Protein AF-A0A8S3C8U1-F1 (afdb_monomer)

pLDDT: mean 75.17, std 19.4, range [38.12, 98.06]

Solvent-accessible surface area (backbone atoms only — not comparable to full-atom values): 5075 Å² total; per-residue (Å²): 123,86,63,95,82,70,69,94,56,64,94,36,66,90,75,65,60,80,87,58,76,70,83,72,47,46,76,30,100,79,48,46,32,42,61,39,95,90,38,82,86,43,79,40,70,77,53,94,80,60,94,89,60,82,64,19,27,48,63,77,76,73,59,75,60,69,76,78,72,68,81,91,126

Radius of gyration: 14.13 Å; Cα contacts (8 Å, |Δi|>4): 66; chains: 1; bounding box: 32×42×30 Å

Structure (mmCIF, N/CA/C/O backbone):
data_AF-A0A8S3C8U1-F1
#
_entry.id   AF-A0A8S3C8U1-F1
#
loop_
_atom_site.group_PDB
_atom_site.id
_atom_site.type_symbol
_atom_site.label_atom_id
_atom_site.label_alt_id
_atom_site.label_comp_id
_atom_site.label_asym_id
_atom_site.label_entity_id
_atom_site.label_seq_id
_atom_site.pdbx_PDB_ins_code
_atom_site.Cartn_x
_atom_site.Cartn_y
_atom_site.Cartn_z
_atom_site.occupancy
_atom_site.B_iso_or_equiv
_atom_site.auth_seq_id
_atom_site.auth_comp_id
_atom_site.auth_asym_id
_atom_site.auth_atom_id
_atom_site.pdbx_PDB_model_num
ATOM 1 N N . MET A 1 1 ? 19.377 -11.476 -9.974 1.00 44.59 1 MET A N 1
ATOM 2 C CA . MET A 1 1 ? 20.522 -10.529 -9.953 1.00 44.59 1 MET A CA 1
ATOM 3 C C . MET A 1 1 ? 19.822 -9.280 -10.402 1.00 44.59 1 MET A C 1
ATOM 5 O O . MET A 1 1 ? 19.344 -9.354 -11.517 1.00 44.59 1 MET A O 1
ATOM 9 N N . LEU A 1 2 ? 19.599 -8.297 -9.517 1.00 44.19 2 LEU A N 1
ATOM 10 C CA . LEU A 1 2 ? 18.600 -7.241 -9.750 1.00 44.19 2 LEU A CA 1
ATOM 11 C C . LEU A 1 2 ? 18.713 -6.721 -11.188 1.00 44.19 2 LEU A C 1
ATOM 13 O O . LEU A 1 2 ? 19.782 -6.234 -11.551 1.00 44.19 2 LEU A O 1
ATOM 17 N N . ASP A 1 3 ? 17.664 -6.911 -11.993 1.00 50.62 3 ASP A N 1
ATOM 18 C CA . ASP A 1 3 ? 17.614 -6.379 -13.354 1.00 50.62 3 ASP A CA 1
ATOM 19 C C . ASP A 1 3 ? 17.794 -4.861 -13.256 1.00 50.62 3 ASP A C 1
ATOM 21 O O . ASP A 1 3 ? 17.044 -4.184 -12.548 1.00 50.62 3 ASP A O 1
ATOM 25 N N . ASP A 1 4 ? 18.798 -4.328 -13.954 1.00 53.22 4 ASP A N 1
ATOM 26 C CA . ASP A 1 4 ? 19.181 -2.910 -13.881 1.00 53.22 4 ASP A CA 1
ATOM 27 C C . ASP A 1 4 ? 18.063 -1.957 -14.374 1.00 53.22 4 ASP A C 1
ATOM 29 O O . ASP A 1 4 ? 18.162 -0.740 -14.202 1.00 53.22 4 ASP A O 1
ATOM 33 N N . ASP A 1 5 ? 16.979 -2.506 -14.938 1.00 53.31 5 ASP A N 1
ATOM 34 C CA . ASP A 1 5 ? 15.927 -1.778 -15.646 1.00 53.31 5 ASP A CA 1
ATOM 35 C C . ASP A 1 5 ? 14.536 -1.831 -14.984 1.00 53.31 5 ASP A C 1
ATOM 37 O O . ASP A 1 5 ? 13.633 -1.135 -15.459 1.00 53.31 5 ASP A O 1
ATOM 41 N N . LEU A 1 6 ? 14.326 -2.583 -13.890 1.00 55.03 6 LEU A N 1
ATOM 42 C CA . LEU A 1 6 ? 13.038 -2.567 -13.178 1.00 55.03 6 LEU A CA 1
ATOM 43 C C . LEU A 1 6 ? 13.167 -2.317 -11.679 1.00 55.03 6 LEU A C 1
ATOM 45 O O . LEU A 1 6 ? 12.892 -3.150 -10.821 1.00 55.03 6 LEU A O 1
ATOM 49 N N . PHE A 1 7 ? 13.526 -1.085 -11.354 1.00 52.97 7 PHE A N 1
ATOM 50 C CA . PHE A 1 7 ? 13.260 -0.568 -10.027 1.00 52.97 7 PHE A CA 1
ATOM 51 C C . PHE A 1 7 ? 11.848 0.016 -10.022 1.00 52.97 7 PHE A C 1
ATOM 53 O O . PHE A 1 7 ? 11.585 1.000 -10.713 1.00 52.97 7 PHE A O 1
ATOM 60 N N . HIS A 1 8 ? 10.963 -0.508 -9.168 1.00 56.00 8 HIS A N 1
ATOM 61 C CA . HIS A 1 8 ? 9.722 0.172 -8.770 1.00 56.00 8 HIS A CA 1
ATOM 62 C C . HIS A 1 8 ? 10.040 1.384 -7.864 1.00 56.00 8 HIS A C 1
ATOM 64 O O . HIS A 1 8 ? 9.369 1.663 -6.875 1.00 56.00 8 HIS A O 1
ATOM 70 N N . VAL A 1 9 ? 11.130 2.099 -8.159 1.00 54.28 9 VAL A N 1
ATOM 71 C CA . VAL A 1 9 ? 11.369 3.421 -7.601 1.00 54.28 9 VAL A CA 1
ATOM 72 C C . VAL A 1 9 ? 10.423 4.382 -8.306 1.00 54.28 9 VAL A C 1
ATOM 74 O O . VAL A 1 9 ? 10.241 4.287 -9.524 1.00 54.28 9 VAL A O 1
ATOM 77 N N . PRO A 1 10 ? 9.828 5.337 -7.576 1.00 54.34 10 PRO A N 1
ATOM 78 C CA . PRO A 1 10 ? 9.054 6.392 -8.202 1.00 54.34 10 PRO A CA 1
ATOM 79 C C . PRO A 1 10 ? 9.875 7.008 -9.341 1.00 54.34 10 PRO A C 1
ATOM 81 O O . PRO A 1 10 ? 11.016 7.429 -9.127 1.00 54.34 10 PRO A O 1
ATOM 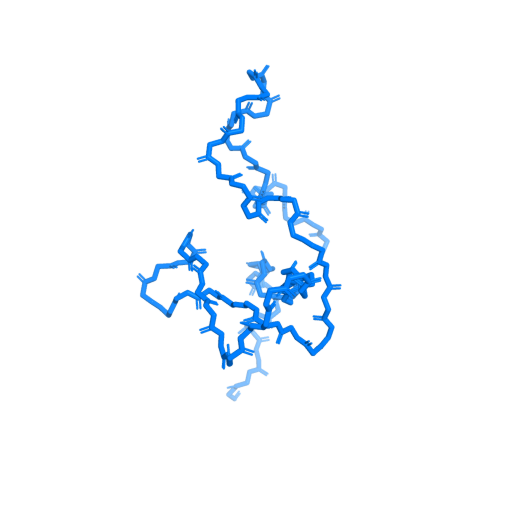84 N N . ARG A 1 11 ? 9.303 7.085 -10.554 1.00 54.09 11 ARG A N 1
ATOM 85 C CA . ARG A 1 11 ? 9.947 7.676 -11.754 1.00 54.09 11 ARG A CA 1
ATOM 86 C C . ARG A 1 11 ? 10.496 9.093 -11.519 1.00 54.09 11 ARG A C 1
ATOM 88 O O . ARG A 1 11 ? 11.344 9.571 -12.265 1.00 54.09 11 ARG A O 1
ATOM 95 N N . ASN A 1 12 ? 10.055 9.718 -10.436 1.00 57.94 12 ASN A N 1
ATOM 96 C CA . ASN A 1 12 ? 10.417 11.037 -9.958 1.00 57.94 12 ASN A CA 1
ATOM 97 C C . ASN A 1 12 ? 11.561 11.035 -8.925 1.00 57.94 12 ASN A C 1
ATOM 99 O O . ASN A 1 12 ? 11.700 12.003 -8.187 1.00 57.94 12 ASN A O 1
ATOM 103 N N . TYR A 1 13 ? 12.404 9.999 -8.832 1.00 57.75 13 TYR A N 1
ATOM 104 C CA . TYR A 1 13 ? 13.476 9.934 -7.817 1.00 57.75 13 TYR A CA 1
ATOM 105 C C . TYR A 1 13 ? 14.423 11.154 -7.821 1.00 57.75 13 TYR A C 1
ATOM 107 O O . TYR A 1 13 ? 14.974 11.512 -6.782 1.00 57.75 13 TYR A O 1
ATOM 115 N N . VAL A 1 14 ? 14.578 11.824 -8.971 1.00 66.62 14 VAL A N 1
ATOM 116 C CA . VAL A 1 14 ? 15.352 13.071 -9.111 1.00 66.62 14 VAL A CA 1
ATOM 117 C C . VAL A 1 14 ? 14.633 14.269 -8.483 1.00 66.62 14 VAL A C 1
ATOM 119 O O . VAL A 1 14 ? 15.280 15.115 -7.871 1.00 66.62 14 VAL A O 1
ATOM 122 N N . THR A 1 15 ? 13.309 14.355 -8.626 1.00 76.12 15 THR A N 1
ATOM 123 C CA . THR A 1 15 ? 12.498 15.448 -8.062 1.00 76.12 15 THR A CA 1
ATOM 124 C C . THR A 1 15 ? 12.015 15.146 -6.643 1.00 76.12 15 THR A C 1
ATOM 126 O O . THR A 1 15 ? 11.568 16.057 -5.954 1.00 76.12 15 THR A O 1
ATOM 129 N N . GLN A 1 16 ? 12.130 13.889 -6.197 1.00 68.50 16 GLN A N 1
ATOM 130 C CA . GLN A 1 16 ? 11.584 13.362 -4.940 1.00 68.50 16 GLN A CA 1
ATOM 131 C C . GLN A 1 16 ? 10.082 13.631 -4.771 1.00 68.50 16 GLN A C 1
ATOM 133 O O . GLN A 1 16 ? 9.561 13.647 -3.657 1.00 68.50 16 GLN A O 1
ATOM 138 N N . GLU A 1 17 ? 9.370 13.838 -5.879 1.00 74.44 17 GLU A N 1
ATOM 139 C CA . GLU A 1 17 ? 7.929 14.037 -5.845 1.00 74.44 17 GLU A CA 1
ATOM 140 C C . GLU A 1 17 ? 7.237 12.706 -5.560 1.00 74.44 17 GLU A C 1
ATOM 142 O O . GLU A 1 17 ? 7.241 11.783 -6.380 1.00 74.44 17 GLU A O 1
ATOM 147 N N . ILE A 1 18 ? 6.628 12.632 -4.380 1.00 71.31 18 ILE A N 1
ATOM 148 C CA . ILE A 1 18 ? 5.742 11.544 -3.985 1.00 71.31 18 ILE A CA 1
ATOM 149 C C . ILE A 1 18 ? 4.453 11.707 -4.790 1.00 71.31 18 ILE A C 1
ATOM 151 O O . ILE A 1 18 ? 3.720 12.678 -4.614 1.00 71.31 18 ILE A O 1
ATOM 155 N N . THR A 1 19 ? 4.207 10.771 -5.700 1.00 75.88 19 THR A N 1
ATOM 156 C CA . THR A 1 19 ? 3.001 10.751 -6.545 1.00 75.88 19 THR A CA 1
ATOM 157 C C . THR A 1 19 ? 1.952 9.764 -6.046 1.00 75.88 19 THR A C 1
ATOM 159 O O . THR A 1 19 ? 0.790 9.882 -6.422 1.00 75.88 19 THR A O 1
ATOM 162 N N . ASP A 1 20 ? 2.354 8.846 -5.168 1.00 79.31 20 ASP A N 1
ATOM 163 C CA . ASP A 1 20 ? 1.503 7.839 -4.552 1.00 79.31 20 ASP A CA 1
ATOM 164 C C . ASP A 1 20 ? 1.979 7.593 -3.113 1.00 79.31 20 ASP A C 1
ATOM 166 O O . ASP A 1 20 ? 3.182 7.537 -2.857 1.00 79.31 20 ASP A O 1
ATOM 170 N N . GLU A 1 21 ? 1.048 7.486 -2.168 1.00 84.12 21 GLU A N 1
ATOM 171 C CA . GLU A 1 21 ? 1.332 7.215 -0.755 1.00 84.12 21 GLU A CA 1
ATOM 172 C C . GLU A 1 21 ? 1.671 5.739 -0.506 1.00 84.12 21 GLU A C 1
ATOM 174 O O . GLU A 1 21 ? 2.343 5.422 0.479 1.00 84.12 21 GLU A O 1
ATOM 179 N N . CYS A 1 22 ? 1.266 4.833 -1.406 1.00 85.81 22 CYS A N 1
ATOM 180 C CA . CYS A 1 22 ? 1.513 3.402 -1.250 1.00 85.81 22 CYS A CA 1
ATOM 181 C C . CYS A 1 22 ? 3.004 3.046 -1.282 1.00 85.81 22 CYS A C 1
ATOM 183 O O . CYS A 1 22 ? 3.398 2.024 -0.731 1.00 85.81 22 CYS A O 1
ATOM 185 N N . VAL A 1 23 ? 3.855 3.934 -1.805 1.00 82.12 23 VAL A N 1
ATOM 186 C CA . VAL A 1 23 ? 5.322 3.786 -1.809 1.00 82.12 23 VAL A CA 1
ATOM 187 C C . VAL A 1 23 ? 5.928 3.684 -0.404 1.00 82.12 23 VAL A C 1
ATOM 189 O O . VAL A 1 23 ? 7.086 3.296 -0.260 1.00 82.12 23 VAL A O 1
ATOM 192 N N . PHE A 1 24 ? 5.168 4.056 0.630 1.00 86.62 24 PHE A N 1
ATOM 193 C CA . PHE A 1 24 ? 5.574 3.962 2.031 1.00 86.62 24 PHE A CA 1
ATOM 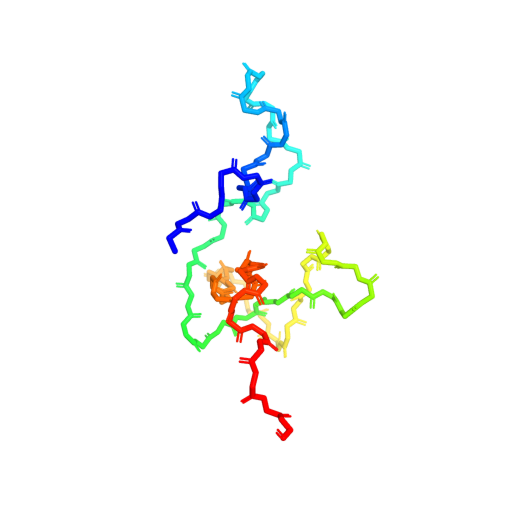194 C C . PHE A 1 24 ? 5.041 2.723 2.748 1.00 86.62 24 PHE A C 1
ATOM 196 O O . PHE A 1 24 ? 5.351 2.539 3.926 1.00 86.62 24 PHE A O 1
ATOM 203 N N . PHE A 1 25 ? 4.220 1.897 2.098 1.00 91.50 25 PHE A N 1
ATOM 204 C CA . PHE A 1 25 ? 3.647 0.730 2.757 1.00 91.50 25 PHE A CA 1
ATOM 205 C C . PHE A 1 25 ? 4.734 -0.313 2.978 1.00 91.50 25 PHE A C 1
ATOM 207 O O . PHE A 1 25 ? 5.526 -0.634 2.090 1.00 91.50 25 PHE A O 1
ATOM 214 N N . ASN A 1 26 ? 4.760 -0.855 4.190 1.00 92.62 26 ASN A N 1
ATOM 215 C CA . ASN A 1 26 ? 5.741 -1.857 4.561 1.00 92.62 26 ASN A CA 1
ATOM 216 C C . ASN A 1 26 ? 5.376 -3.237 3.999 1.00 92.62 26 ASN A C 1
ATOM 218 O O . ASN A 1 26 ? 4.249 -3.515 3.577 1.00 92.62 26 ASN A O 1
ATOM 222 N N . HIS A 1 27 ? 6.354 -4.137 4.031 1.00 93.00 27 HIS A N 1
ATOM 223 C CA . HIS A 1 27 ? 6.149 -5.532 3.674 1.00 93.00 27 HIS A CA 1
ATOM 224 C C . HIS A 1 27 ? 5.448 -6.324 4.789 1.00 93.00 27 HIS A C 1
ATOM 226 O O . HIS A 1 27 ? 5.844 -6.248 5.951 1.00 93.00 27 HIS A O 1
ATOM 232 N N . SER A 1 28 ? 4.505 -7.189 4.408 1.00 95.06 28 SER A N 1
ATOM 233 C CA . SER A 1 28 ? 4.040 -8.318 5.224 1.00 95.06 28 SER A CA 1
ATOM 234 C C . SER A 1 28 ? 3.904 -9.586 4.370 1.00 95.06 28 SER A C 1
ATOM 236 O O . SER A 1 28 ? 3.496 -9.513 3.208 1.00 95.06 28 SER A O 1
ATOM 238 N N . CYS A 1 29 ? 4.213 -10.756 4.944 1.00 92.69 29 CYS A N 1
ATOM 239 C CA . CYS A 1 29 ? 3.906 -12.063 4.338 1.00 92.69 29 CYS A CA 1
ATOM 240 C C . CYS A 1 29 ? 2.406 -12.411 4.407 1.00 92.69 29 CYS A C 1
ATOM 242 O O . CYS A 1 29 ? 1.956 -13.290 3.678 1.00 92.69 29 CYS A O 1
ATOM 244 N N . ASP A 1 30 ? 1.651 -11.728 5.272 1.00 95.25 30 ASP A N 1
ATOM 245 C CA . ASP A 1 30 ? 0.188 -11.786 5.382 1.00 95.25 30 ASP A CA 1
ATOM 246 C C . ASP A 1 30 ? -0.373 -10.353 5.260 1.00 95.25 30 ASP A C 1
ATOM 248 O O . ASP A 1 30 ? -0.653 -9.699 6.273 1.00 95.25 30 ASP A O 1
ATOM 252 N N . PRO A 1 31 ? -0.380 -9.777 4.042 1.00 96.38 31 PRO A N 1
ATOM 253 C CA . PRO A 1 31 ? -0.710 -8.371 3.838 1.00 96.38 31 PRO A CA 1
ATOM 254 C C . PRO A 1 31 ? -2.219 -8.093 3.890 1.00 96.38 31 PRO A C 1
ATOM 256 O O . PRO A 1 31 ? -3.054 -8.996 3.823 1.00 96.38 31 PRO A O 1
ATOM 259 N N . ASN A 1 32 ? -2.582 -6.813 3.975 1.00 97.38 32 ASN A N 1
ATOM 260 C CA . ASN A 1 32 ? -3.966 -6.347 3.801 1.00 97.38 32 ASN A CA 1
ATOM 261 C C . ASN A 1 32 ? -4.204 -5.603 2.481 1.00 97.38 32 ASN A C 1
ATOM 263 O O . ASN A 1 32 ? -5.361 -5.426 2.089 1.00 97.38 32 ASN A O 1
ATOM 267 N N . CYS A 1 33 ? -3.138 -5.252 1.764 1.00 95.62 33 CYS A N 1
ATOM 268 C CA . CYS A 1 33 ? -3.183 -4.670 0.432 1.00 95.62 33 CYS A CA 1
ATOM 269 C C . CYS A 1 33 ? -2.471 -5.559 -0.603 1.00 95.62 33 CYS A C 1
ATOM 271 O O . CYS A 1 33 ? -1.553 -6.319 -0.288 1.00 95.62 33 CYS A O 1
ATOM 273 N N . GLY A 1 34 ? -2.888 -5.441 -1.861 1.00 91.75 34 GLY A N 1
ATOM 274 C CA . GLY A 1 34 ? -2.282 -6.083 -3.028 1.00 91.75 34 GLY A CA 1
ATOM 275 C C . GLY A 1 34 ? -2.490 -5.242 -4.289 1.00 91.75 34 GLY A C 1
ATOM 276 O O . GLY A 1 34 ? -3.094 -4.175 -4.218 1.00 91.75 34 GLY A O 1
ATOM 277 N N . PHE A 1 35 ? -1.999 -5.713 -5.433 1.00 88.31 35 PHE A N 1
ATOM 278 C CA . PHE A 1 35 ? -2.123 -5.011 -6.716 1.00 88.31 35 PHE A CA 1
ATOM 279 C C . PHE A 1 35 ? -3.319 -5.528 -7.519 1.00 88.31 35 PHE A C 1
ATOM 281 O O . PHE A 1 35 ? -3.653 -6.715 -7.4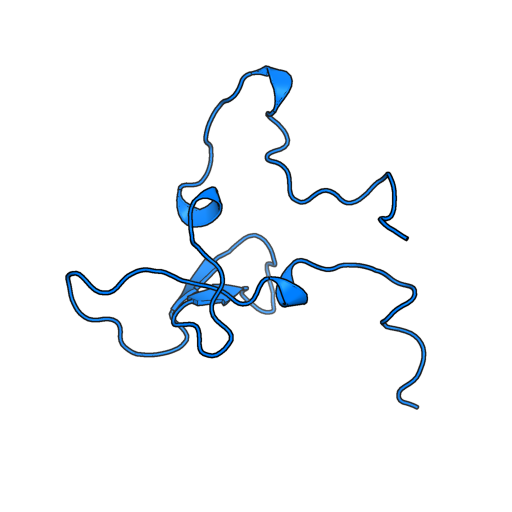47 1.00 88.31 35 PHE A O 1
ATOM 288 N N . ALA A 1 36 ? -3.974 -4.647 -8.275 1.00 86.12 36 ALA A N 1
ATOM 289 C CA . ALA A 1 36 ? -5.038 -5.049 -9.185 1.00 86.12 36 ALA A CA 1
ATOM 290 C C . ALA A 1 36 ? -4.478 -5.950 -10.298 1.00 86.12 36 ALA A C 1
ATOM 292 O O . ALA A 1 36 ? -3.385 -5.725 -10.811 1.00 86.12 36 ALA A O 1
ATOM 293 N N . THR A 1 37 ? -5.242 -6.964 -10.711 1.00 81.00 37 THR A N 1
ATOM 294 C CA . THR A 1 37 ? -4.815 -7.887 -11.781 1.00 81.00 37 THR A CA 1
ATOM 295 C C . THR A 1 37 ? -4.675 -7.206 -13.138 1.00 81.00 37 THR A C 1
ATOM 297 O O . THR A 1 37 ? -3.897 -7.659 -13.972 1.00 81.00 37 THR A O 1
ATOM 300 N N . ASP A 1 38 ? -5.438 -6.134 -13.348 1.00 82.69 38 ASP A N 1
ATOM 301 C CA . ASP A 1 38 ? -5.547 -5.438 -14.631 1.00 82.69 38 ASP A CA 1
ATOM 302 C C . ASP A 1 38 ? -4.696 -4.152 -14.663 1.00 82.69 38 ASP A C 1
ATOM 304 O O . ASP A 1 38 ? -4.567 -3.526 -15.715 1.00 82.69 38 ASP A O 1
ATOM 308 N N . ASP A 1 39 ? -4.132 -3.755 -13.514 1.00 79.62 39 ASP A N 1
ATOM 309 C CA . ASP A 1 39 ? -3.287 -2.573 -13.338 1.00 79.62 39 ASP A CA 1
ATOM 310 C C . ASP A 1 39 ? -2.340 -2.752 -12.138 1.00 79.62 39 ASP A C 1
ATOM 312 O O . ASP A 1 39 ? -2.724 -2.574 -10.979 1.00 79.62 39 ASP A O 1
ATOM 316 N N . GLU A 1 40 ? -1.078 -3.067 -12.426 1.00 72.75 40 GLU A N 1
ATOM 317 C CA . GLU A 1 40 ? -0.026 -3.277 -11.425 1.00 72.75 40 GLU A CA 1
ATOM 318 C C . GLU A 1 40 ? 0.358 -2.011 -10.639 1.00 72.75 40 GLU A C 1
ATOM 320 O O . GLU A 1 40 ? 1.081 -2.106 -9.651 1.00 72.75 40 GLU A O 1
ATOM 325 N N . PHE A 1 41 ? -0.131 -0.832 -11.040 1.00 77.00 41 PHE A N 1
ATOM 326 C CA . PHE A 1 41 ? 0.083 0.423 -10.316 1.00 77.00 41 PHE A CA 1
ATOM 327 C C . PHE A 1 41 ? -1.048 0.741 -9.333 1.00 77.00 41 PHE A C 1
ATOM 329 O O . PHE A 1 41 ? -0.903 1.634 -8.503 1.00 77.00 41 PHE A O 1
ATOM 336 N N . THR A 1 42 ? -2.167 0.014 -9.394 1.00 85.19 42 THR A N 1
ATOM 337 C CA . THR A 1 42 ? -3.304 0.237 -8.499 1.00 85.19 42 THR A CA 1
ATOM 338 C C . THR A 1 42 ? -3.230 -0.695 -7.291 1.00 85.19 42 THR A C 1
ATOM 340 O O . THR A 1 42 ? -3.382 -1.912 -7.412 1.00 85.19 42 THR A O 1
ATOM 343 N N . VAL A 1 43 ? -3.067 -0.114 -6.099 1.00 89.69 43 VAL A N 1
ATOM 344 C CA . VAL A 1 43 ? -3.122 -0.835 -4.818 1.00 89.69 43 VAL A CA 1
ATOM 345 C C . VAL A 1 43 ? -4.565 -0.936 -4.319 1.00 89.69 43 VAL A C 1
ATOM 347 O O . VAL A 1 43 ? -5.292 0.055 -4.251 1.00 89.69 43 VAL A O 1
ATOM 350 N N . MET A 1 44 ? -4.987 -2.140 -3.938 1.00 93.69 44 MET A N 1
ATOM 351 C CA . MET A 1 44 ? -6.332 -2.448 -3.449 1.00 93.69 44 MET A CA 1
ATOM 352 C C . MET A 1 44 ? -6.288 -3.235 -2.139 1.00 93.69 44 MET A C 1
ATOM 354 O O . MET A 1 44 ? -5.365 -4.009 -1.889 1.00 93.69 44 MET A O 1
ATOM 358 N N . ALA A 1 45 ? -7.320 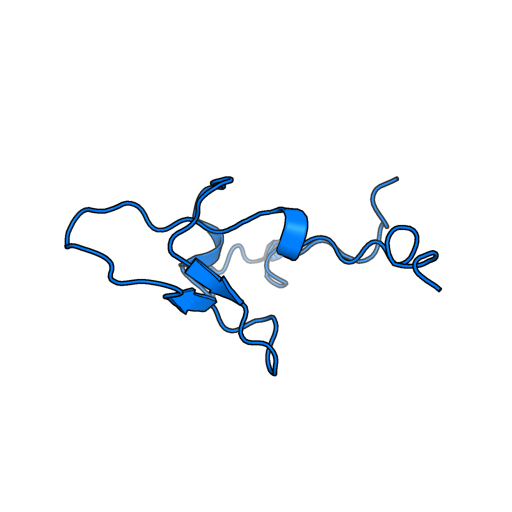-3.079 -1.309 1.00 95.62 45 ALA A N 1
ATOM 359 C CA . ALA A 1 45 ? -7.518 -3.931 -0.140 1.00 95.62 45 ALA A CA 1
ATOM 360 C C . ALA A 1 45 ? -7.916 -5.354 -0.571 1.00 95.62 45 ALA A C 1
ATOM 362 O O . ALA A 1 45 ? -8.798 -5.523 -1.415 1.00 95.62 45 ALA A O 1
ATOM 363 N N . ILE A 1 46 ? -7.297 -6.374 0.029 1.00 95.56 46 ILE A N 1
ATOM 364 C CA . ILE A 1 46 ? -7.594 -7.799 -0.242 1.00 95.56 46 ILE A CA 1
ATOM 365 C C . ILE A 1 46 ? -8.414 -8.467 0.873 1.00 95.56 46 ILE A C 1
ATOM 367 O O . ILE A 1 46 ? -8.800 -9.629 0.765 1.00 95.56 46 ILE A O 1
ATOM 371 N N . ARG A 1 47 ? -8.686 -7.721 1.947 1.00 96.00 47 ARG A N 1
ATOM 372 C CA . ARG A 1 47 ? -9.564 -8.068 3.070 1.00 96.00 47 ARG A CA 1
ATOM 373 C C . ARG A 1 47 ? -10.028 -6.788 3.767 1.00 96.00 47 ARG A C 1
ATOM 375 O O . ARG A 1 47 ? -9.517 -5.711 3.469 1.00 96.00 47 ARG A O 1
ATOM 3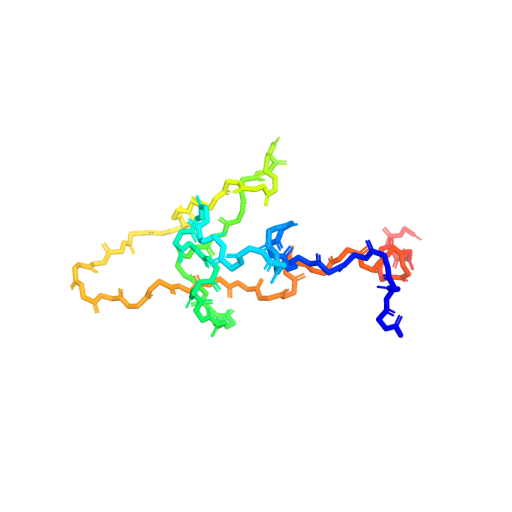82 N N . ASP A 1 48 ? -10.953 -6.910 4.715 1.00 98.06 48 ASP A N 1
ATOM 383 C CA . ASP A 1 48 ? -11.361 -5.781 5.556 1.00 98.06 48 ASP A CA 1
ATOM 384 C C . ASP A 1 48 ? -10.167 -5.239 6.367 1.00 98.06 48 ASP A C 1
ATOM 386 O O . ASP A 1 48 ? -9.347 -6.009 6.884 1.00 98.06 48 ASP A O 1
ATOM 390 N N . ILE A 1 49 ? -10.087 -3.909 6.475 1.00 97.88 49 ILE A N 1
ATOM 391 C CA . ILE A 1 49 ? -9.018 -3.176 7.168 1.00 97.88 49 ILE A CA 1
ATOM 392 C C . ILE A 1 49 ? -9.654 -2.2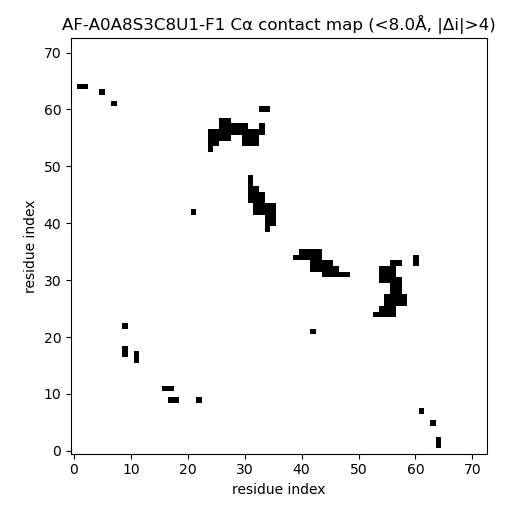62 8.209 1.00 97.88 49 ILE A C 1
ATOM 394 O O . ILE A 1 49 ? -10.534 -1.458 7.891 1.00 97.88 49 ILE A O 1
ATOM 398 N N . ASN A 1 50 ? -9.217 -2.377 9.461 1.00 97.75 50 ASN A N 1
ATOM 399 C CA . ASN A 1 50 ? -9.744 -1.546 10.541 1.00 97.75 50 ASN A CA 1
ATOM 400 C C . ASN A 1 50 ? -8.976 -0.218 10.661 1.00 97.75 50 ASN A C 1
ATOM 402 O O . ASN A 1 50 ? -7.783 -0.164 10.359 1.00 97.75 50 ASN A O 1
ATOM 406 N N . PRO A 1 51 ? -9.604 0.862 11.166 1.00 97.75 51 PRO A N 1
ATOM 407 C CA . PRO A 1 51 ? -8.895 2.108 11.441 1.00 97.75 51 PRO A CA 1
ATOM 408 C C . PRO A 1 51 ? -7.700 1.896 12.381 1.00 97.75 51 PRO A C 1
ATOM 410 O O . PRO A 1 51 ? -7.847 1.326 13.462 1.00 97.75 51 PRO A O 1
ATOM 413 N N . GLY A 1 52 ? -6.529 2.394 11.977 1.00 97.00 52 GLY A N 1
ATOM 414 C CA . GLY A 1 52 ? -5.279 2.263 12.731 1.00 97.00 52 GLY A CA 1
ATOM 415 C C . GLY A 1 52 ? -4.490 0.980 12.454 1.00 97.00 52 GLY A C 1
ATOM 416 O O . GLY A 1 52 ? -3.398 0.830 12.996 1.00 97.00 52 GLY A O 1
ATOM 417 N N . GLU A 1 53 ? -5.002 0.075 11.619 1.00 97.81 53 GLU A N 1
ATOM 418 C CA . GLU A 1 53 ? -4.218 -1.035 11.079 1.00 97.81 53 GLU A CA 1
ATOM 419 C C . GLU A 1 53 ? -3.200 -0.512 10.054 1.00 97.81 53 GLU A C 1
ATOM 421 O O . GLU A 1 53 ? -3.516 0.350 9.233 1.00 97.81 53 GLU A O 1
ATOM 426 N N . GLU A 1 54 ? -1.966 -1.012 10.112 1.00 96.62 54 GLU A N 1
ATOM 427 C CA . GLU A 1 54 ? -0.916 -0.641 9.163 1.00 96.62 54 GLU A CA 1
ATOM 428 C C . GLU A 1 54 ? -1.205 -1.232 7.780 1.00 96.62 54 GLU A C 1
ATOM 430 O O . GLU A 1 54 ? -1.491 -2.423 7.659 1.00 96.62 54 GLU A O 1
ATOM 435 N N . LEU A 1 55 ? -1.102 -0.413 6.733 1.00 96.38 55 LEU A N 1
ATOM 436 C CA . LEU A 1 55 ? -1.244 -0.875 5.356 1.00 96.38 55 LEU A CA 1
ATOM 437 C C . LEU A 1 55 ? 0.057 -1.533 4.892 1.00 96.38 55 LEU A C 1
ATOM 439 O O . LEU A 1 55 ? 1.135 -0.944 4.987 1.00 96.38 55 LEU A O 1
ATOM 443 N N . THR A 1 56 ? -0.050 -2.766 4.403 1.00 95.88 56 THR A N 1
ATOM 444 C CA . THR A 1 56 ? 1.097 -3.579 3.982 1.00 95.88 56 THR A CA 1
ATOM 445 C C . THR A 1 56 ? 0.786 -4.355 2.710 1.00 95.88 56 THR A C 1
ATOM 447 O O . THR A 1 56 ? -0.358 -4.755 2.488 1.00 95.88 56 THR A O 1
ATOM 450 N N . TYR A 1 57 ? 1.807 -4.618 1.893 1.00 92.62 57 TYR A N 1
ATOM 451 C CA . TYR A 1 57 ? 1.710 -5.499 0.723 1.00 92.62 57 TYR A CA 1
ATOM 452 C C . TYR A 1 57 ? 2.881 -6.490 0.646 1.00 92.62 57 TYR A C 1
ATOM 454 O O . TYR A 1 57 ? 3.891 -6.388 1.350 1.00 92.62 57 TYR A O 1
ATOM 462 N N . HIS A 1 58 ? 2.757 -7.498 -0.216 1.00 89.88 58 HIS A N 1
ATOM 463 C CA . HIS A 1 58 ? 3.808 -8.493 -0.413 1.00 89.88 58 HIS A CA 1
ATOM 464 C C . HIS A 1 58 ? 4.861 -7.978 -1.411 1.00 89.88 58 HIS A C 1
ATOM 466 O O . HIS A 1 58 ? 4.561 -7.808 -2.589 1.00 89.88 58 HIS A O 1
ATOM 472 N N . TYR A 1 59 ? 6.112 -7.767 -0.982 1.00 86.56 59 TYR A N 1
ATOM 473 C CA . TYR A 1 59 ? 7.168 -7.223 -1.856 1.00 86.56 59 TYR A CA 1
ATOM 474 C C . TYR A 1 59 ? 7.512 -8.149 -3.023 1.00 86.56 59 TYR A C 1
ATOM 476 O O . TYR A 1 59 ? 7.867 -7.672 -4.089 1.00 86.56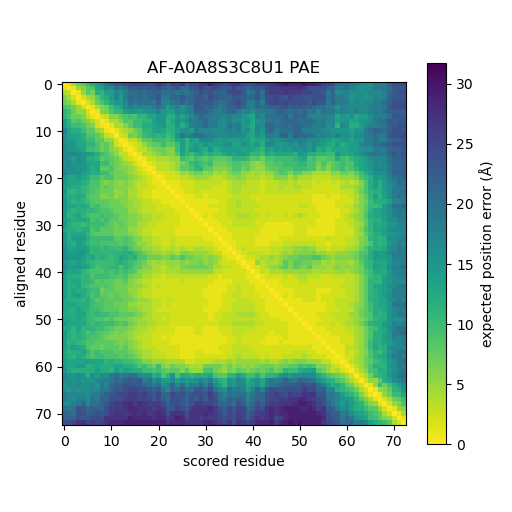 59 TYR A O 1
ATOM 484 N N . GLY A 1 60 ? 7.330 -9.462 -2.870 1.00 80.81 60 GLY A N 1
ATOM 485 C CA . GLY A 1 60 ? 7.482 -10.396 -3.991 1.00 80.81 60 GLY A 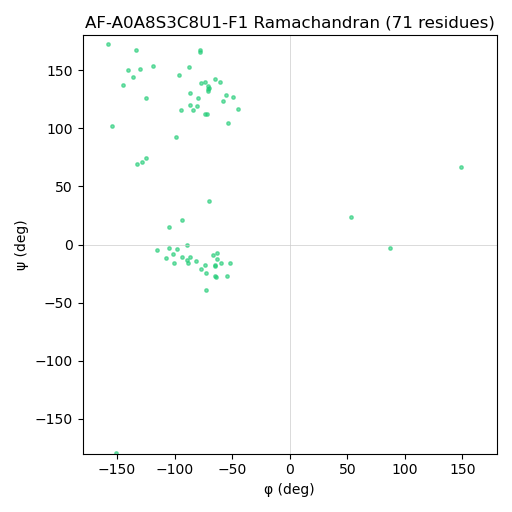CA 1
ATOM 486 C C . GLY A 1 60 ? 6.474 -10.188 -5.131 1.00 80.81 60 GLY A C 1
ATOM 487 O O . GLY A 1 60 ? 6.678 -10.747 -6.196 1.00 80.81 60 GLY A O 1
ATOM 488 N N . CYS A 1 61 ? 5.407 -9.399 -4.941 1.00 73.56 61 CYS A N 1
ATOM 489 C CA . CYS A 1 61 ? 4.518 -8.995 -6.039 1.00 73.56 61 CYS A CA 1
ATOM 490 C C . CYS A 1 61 ? 5.064 -7.807 -6.845 1.00 73.56 61 CYS A C 1
ATOM 492 O O . CYS A 1 61 ? 4.555 -7.539 -7.924 1.00 73.56 61 CYS A O 1
ATOM 494 N N . LEU A 1 62 ? 6.072 -7.099 -6.325 1.00 67.69 62 LEU A N 1
ATOM 495 C CA . LEU A 1 62 ? 6.775 -6.029 -7.036 1.00 67.69 62 LEU A CA 1
ATOM 496 C C . LEU A 1 62 ? 7.924 -6.559 -7.900 1.00 67.69 62 LEU A C 1
ATOM 498 O O . LEU A 1 62 ? 8.514 -5.793 -8.658 1.00 67.69 62 LEU A O 1
ATOM 502 N N . ASP A 1 63 ? 8.280 -7.835 -7.737 1.00 62.34 63 ASP A N 1
ATOM 503 C CA . ASP A 1 63 ? 9.375 -8.451 -8.470 1.00 62.34 63 ASP A CA 1
ATOM 504 C C . ASP A 1 63 ? 8.904 -8.854 -9.871 1.00 62.34 63 ASP A C 1
ATOM 506 O O . ASP A 1 63 ? 7.984 -9.657 -10.039 1.00 62.34 63 ASP A O 1
ATOM 510 N N . SER A 1 64 ? 9.542 -8.272 -10.879 1.00 54.09 64 SER A N 1
ATOM 511 C CA . SER A 1 64 ? 9.316 -8.558 -12.290 1.00 54.09 64 SER A CA 1
ATOM 512 C C . SER A 1 64 ? 10.439 -9.394 -12.901 1.00 54.09 64 SER A C 1
ATOM 514 O O . SER A 1 64 ? 10.580 -9.385 -14.129 1.00 54.09 64 SER A O 1
ATOM 516 N N . GLU A 1 65 ? 11.307 -10.023 -12.099 1.00 49.81 65 GLU A N 1
ATOM 517 C CA . GLU A 1 65 ? 12.405 -10.839 -12.619 1.00 49.81 65 GLU A CA 1
ATOM 518 C C . GLU A 1 65 ? 11.819 -11.876 -13.592 1.00 49.81 65 GLU A C 1
ATOM 520 O O . GLU A 1 65 ? 11.213 -12.884 -13.219 1.00 49.81 65 GLU A O 1
ATOM 525 N N . THR A 1 66 ? 12.016 -11.634 -14.891 1.00 50.69 66 THR A N 1
ATOM 526 C CA . THR A 1 66 ? 11.534 -12.515 -15.968 1.00 50.69 66 THR A CA 1
ATOM 527 C C . THR A 1 66 ? 12.234 -13.882 -15.891 1.00 50.69 66 THR A C 1
ATOM 529 O O . THR A 1 66 ? 11.768 -14.892 -16.418 1.00 50.69 66 THR A O 1
ATOM 532 N N . THR A 1 67 ? 13.353 -13.941 -15.167 1.00 46.91 67 THR A N 1
ATOM 533 C CA . THR A 1 67 ? 14.096 -15.162 -14.857 1.00 46.91 67 THR A CA 1
ATOM 534 C C . THR A 1 67 ? 13.392 -16.055 -13.825 1.00 46.91 67 THR A C 1
ATOM 536 O O . THR A 1 67 ? 13.594 -17.269 -13.854 1.00 46.91 67 THR A O 1
ATOM 539 N N . LEU A 1 68 ? 12.523 -15.505 -12.965 1.00 46.06 68 LEU A N 1
ATOM 540 C CA . LEU 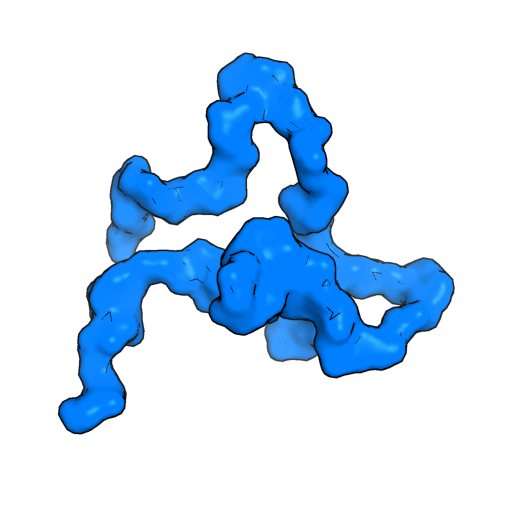A 1 68 ? 11.729 -16.257 -11.982 1.00 46.06 68 LEU A CA 1
ATOM 541 C C . LEU A 1 68 ? 10.388 -16.753 -12.547 1.00 46.06 68 LEU A C 1
ATOM 543 O O . LEU A 1 68 ? 9.784 -17.659 -11.975 1.00 46.06 68 LEU A O 1
ATOM 547 N N . SER A 1 69 ? 9.938 -16.217 -13.686 1.00 44.72 69 SER A N 1
ATOM 548 C CA . SER A 1 69 ? 8.704 -16.640 -14.367 1.00 44.72 69 SER A CA 1
ATOM 549 C C . SER A 1 69 ? 8.904 -17.774 -15.383 1.00 44.72 69 SER A C 1
ATOM 551 O O . SER A 1 69 ? 7.933 -18.275 -15.952 1.00 44.72 69 SER A O 1
ATOM 553 N N . THR A 1 70 ? 10.136 -18.263 -15.570 1.00 41.69 70 THR A N 1
ATOM 554 C CA . THR A 1 70 ? 10.407 -19.443 -16.406 1.00 41.69 70 THR A CA 1
ATOM 555 C C . THR A 1 70 ? 10.568 -20.692 -15.536 1.00 41.69 70 THR A C 1
ATOM 557 O O . THR A 1 70 ? 11.668 -20.967 -15.066 1.00 41.69 70 THR A O 1
ATOM 560 N N . ASN A 1 71 ? 9.466 -21.429 -15.324 1.00 43.91 71 ASN A N 1
ATOM 561 C CA . ASN A 1 71 ? 9.369 -22.907 -15.209 1.00 43.91 71 ASN A CA 1
ATOM 562 C C . ASN A 1 71 ? 8.245 -23.377 -14.265 1.00 43.91 71 ASN A C 1
ATOM 564 O O . ASN A 1 71 ? 8.497 -24.044 -13.264 1.00 43.91 71 ASN A O 1
ATOM 568 N N . PHE A 1 72 ? 6.992 -23.128 -14.643 1.00 38.94 72 PHE A N 1
ATOM 569 C CA . PHE A 1 72 ? 5.898 -24.035 -14.283 1.00 38.94 72 PHE A CA 1
ATOM 570 C C . PHE A 1 72 ? 5.040 -24.328 -15.518 1.00 38.94 72 PHE A C 1
ATOM 572 O O . PHE A 1 72 ? 3.897 -23.891 -15.623 1.00 38.94 72 PHE A O 1
ATOM 579 N N . VAL A 1 73 ? 5.632 -25.075 -16.454 1.00 38.12 73 VAL A N 1
ATOM 580 C CA . VAL A 1 73 ? 4.936 -26.026 -17.336 1.00 38.12 73 VAL A CA 1
ATOM 581 C C . VAL A 1 73 ? 5.817 -27.251 -17.518 1.00 38.12 73 VAL A C 1
ATOM 583 O O . VAL A 1 73 ? 7.031 -27.053 -17.748 1.00 38.12 73 VAL A O 1
#

Organism: NCBI:txid392030

Sequence (73 aa):
MLDDDLFHVPRNYVTQEITDECVFFNHSCDPNCGFATDDEFTVMAIRDINPGEELTYHYGCLDSETTLSTNFV

Secondary structure (DSSP, 8-state):
---TT---S-TTTTTT----GGGGPEE-SS-SEEEETTEEEEEEESS---TTPPPEE-GGGS---TTTSS---

Mean predicted aligned error: 10.26 Å

Foldseek 3Di:
DPDPPQDPPPPCPVVPDDPDPCVPAAADPDFQWDADPVGRVDIDGPDDDDPPDGHHDHVVSSDPPVVVVPDDD

InterPro domains:
  IPR001214 SET domain [PF00856] (23-60)
  IPR046341 SET domain superfamily [G3DSA:2.170.270.10] (4-70)
  IPR046341 SET domain superfamily [SSF82199] (24-63)